Protein AF-A0A3D4URV9-F1 (afdb_monomer_lite)

pLDDT: mean 87.33, std 7.41, range [60.69, 95.12]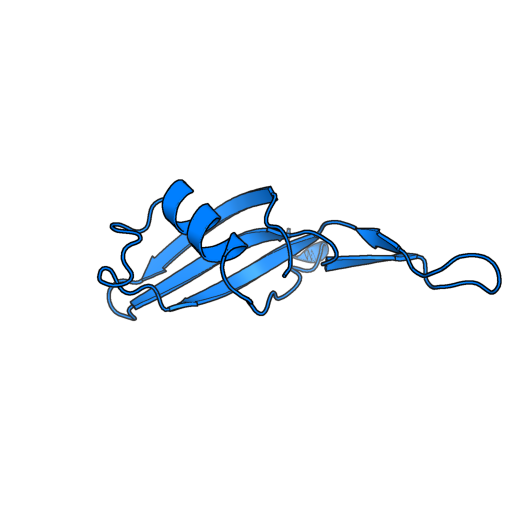

Structure (mmCIF, N/CA/C/O backbone):
data_AF-A0A3D4URV9-F1
#
_entry.id   AF-A0A3D4URV9-F1
#
loop_
_atom_site.group_PDB
_atom_site.id
_atom_site.type_symbol
_atom_site.label_atom_id
_atom_site.label_alt_id
_atom_site.label_comp_id
_atom_site.label_asym_id
_atom_site.label_entity_id
_atom_site.label_seq_id
_atom_site.pdbx_PDB_ins_code
_atom_site.Cartn_x
_atom_site.Cartn_y
_atom_site.Cartn_z
_atom_site.occupancy
_atom_site.B_iso_or_equiv
_atom_site.auth_seq_id
_atom_site.auth_comp_id
_atom_site.auth_asym_id
_atom_site.auth_atom_id
_atom_site.pdbx_PDB_model_num
ATOM 1 N N . MET A 1 1 ? 11.563 3.383 3.393 1.00 61.97 1 MET A N 1
ATOM 2 C CA . MET A 1 1 ? 10.148 3.667 3.690 1.00 61.97 1 MET A CA 1
ATOM 3 C C . MET A 1 1 ? 9.531 3.922 2.340 1.00 61.97 1 MET A C 1
ATOM 5 O O . MET A 1 1 ? 10.106 4.731 1.625 1.00 61.97 1 MET A O 1
ATOM 9 N N . SER A 1 2 ? 8.516 3.157 1.957 1.00 77.50 2 SER A N 1
ATOM 10 C CA . SER A 1 2 ? 7.852 3.343 0.667 1.00 77.50 2 SER A CA 1
ATOM 11 C C . SER A 1 2 ? 6.833 4.466 0.813 1.00 77.50 2 SER A C 1
ATOM 13 O O . SER A 1 2 ? 6.021 4.415 1.736 1.00 77.50 2 SER A O 1
ATOM 15 N N . GLU A 1 3 ? 6.918 5.490 -0.033 1.00 88.31 3 GLU A N 1
ATOM 16 C CA . GLU A 1 3 ? 5.969 6.604 -0.013 1.00 88.31 3 GLU A CA 1
ATOM 17 C C . GLU A 1 3 ? 4.630 6.156 -0.609 1.00 88.31 3 GLU A C 1
ATOM 19 O O . GLU A 1 3 ? 4.589 5.473 -1.634 1.00 88.31 3 GLU A O 1
ATOM 24 N N . VAL A 1 4 ? 3.532 6.519 0.053 1.00 91.00 4 VAL A N 1
ATOM 25 C CA . VAL A 1 4 ? 2.169 6.278 -0.430 1.00 91.00 4 VAL A CA 1
ATOM 26 C C . VAL A 1 4 ? 1.616 7.570 -1.014 1.00 91.00 4 VAL A C 1
ATOM 28 O O . VAL A 1 4 ? 1.463 8.553 -0.285 1.00 91.00 4 VAL A O 1
ATOM 31 N N . TYR A 1 5 ? 1.279 7.554 -2.305 1.00 89.12 5 TYR A N 1
ATOM 32 C CA . TYR A 1 5 ? 0.773 8.723 -3.027 1.00 89.12 5 TYR A CA 1
ATOM 33 C C . TYR A 1 5 ? -0.743 8.888 -2.911 1.00 89.12 5 TYR A C 1
ATOM 35 O O . TYR A 1 5 ? -1.229 9.992 -2.665 1.00 89.12 5 TYR A O 1
ATOM 43 N N . GLU A 1 6 ? -1.491 7.799 -3.085 1.00 90.81 6 GLU A N 1
ATOM 44 C CA . GLU A 1 6 ? -2.954 7.818 -3.136 1.00 90.81 6 GLU A CA 1
ATOM 45 C C . GLU A 1 6 ? -3.525 6.523 -2.555 1.00 90.81 6 GLU A C 1
ATOM 47 O O . GLU A 1 6 ? -3.001 5.444 -2.813 1.00 90.81 6 GLU A O 1
ATOM 52 N N . ILE A 1 7 ? -4.609 6.614 -1.780 1.00 92.75 7 ILE A N 1
ATOM 53 C CA . ILE A 1 7 ? -5.365 5.450 -1.303 1.00 92.75 7 ILE A CA 1
ATOM 54 C C . ILE A 1 7 ? -6.574 5.274 -2.224 1.00 92.75 7 ILE A C 1
ATOM 56 O O . ILE A 1 7 ? -7.431 6.149 -2.300 1.00 92.75 7 ILE A O 1
ATOM 60 N N . TYR A 1 8 ? -6.670 4.130 -2.897 1.00 91.56 8 TYR A N 1
ATOM 61 C CA . TYR A 1 8 ? -7.800 3.815 -3.774 1.00 91.56 8 TYR A CA 1
ATOM 62 C C . TYR A 1 8 ? -8.995 3.268 -3.004 1.00 91.56 8 TYR A C 1
ATOM 64 O O . TYR A 1 8 ? -10.145 3.592 -3.303 1.00 91.56 8 TYR A O 1
ATOM 72 N N . SER A 1 9 ? -8.733 2.391 -2.037 1.00 92.25 9 SER A N 1
ATOM 73 C CA . SER A 1 9 ? -9.767 1.799 -1.200 1.00 92.25 9 SER A CA 1
ATOM 74 C C . SER A 1 9 ? -9.195 1.368 0.143 1.00 92.25 9 SER A C 1
ATOM 76 O O . SER A 1 9 ? -8.005 1.077 0.269 1.00 92.25 9 SER A O 1
ATOM 78 N N . PHE A 1 10 ? -10.049 1.344 1.161 1.00 92.69 10 PHE A N 1
ATOM 79 C CA . PHE A 1 10 ? -9.722 0.745 2.444 1.00 92.69 10 PHE A CA 1
ATOM 80 C C . PHE A 1 10 ? -10.976 0.141 3.079 1.00 92.69 10 PHE A C 1
ATOM 82 O O . PHE A 1 10 ? -12.076 0.673 2.921 1.00 92.69 10 PHE A O 1
ATOM 89 N N . ASP A 1 11 ? -10.799 -0.965 3.797 1.00 92.50 11 ASP A N 1
ATOM 90 C CA . ASP A 1 11 ? -11.852 -1.646 4.550 1.00 92.50 11 ASP A CA 1
ATOM 91 C C . ASP A 1 11 ? -11.385 -1.850 5.990 1.00 92.50 11 ASP A C 1
ATOM 93 O O . ASP A 1 11 ? -10.427 -2.578 6.257 1.00 92.50 11 ASP A O 1
ATOM 97 N N . HIS A 1 12 ? -12.037 -1.158 6.923 1.00 90.19 12 HIS A N 1
ATOM 98 C CA . HIS A 1 12 ? -11.735 -1.268 8.344 1.00 90.19 12 HIS A CA 1
ATOM 99 C C . HIS A 1 12 ? -12.601 -2.360 8.973 1.00 90.19 12 HIS A C 1
ATOM 101 O O . HIS A 1 12 ? -13.829 -2.258 8.998 1.00 90.19 12 HIS A O 1
ATOM 107 N N . SER A 1 13 ? -11.949 -3.376 9.535 1.00 88.12 13 SER A N 1
ATOM 108 C CA . SER A 1 13 ? -12.578 -4.465 10.271 1.00 88.12 13 SER A CA 1
ATOM 109 C C . SER A 1 13 ? -12.404 -4.261 11.783 1.00 88.12 13 SER A C 1
ATOM 111 O O . SER A 1 13 ? -11.448 -4.777 12.370 1.00 88.12 13 SER A O 1
ATOM 113 N N . PRO A 1 14 ? -13.332 -3.558 12.463 1.00 83.38 14 PRO A N 1
ATOM 114 C CA . PRO A 1 14 ? -13.210 -3.280 13.896 1.00 83.38 14 PRO A CA 1
ATOM 115 C C . PRO A 1 14 ? -13.264 -4.549 14.759 1.00 83.38 14 PRO A C 1
ATOM 117 O O . PRO A 1 14 ? -12.728 -4.568 15.860 1.00 83.38 14 PRO A O 1
ATOM 120 N N . GLU A 1 15 ? -13.874 -5.633 14.267 1.00 84.69 15 GLU A N 1
ATOM 121 C CA . GLU A 1 15 ? -13.891 -6.926 14.969 1.00 84.69 15 GLU A CA 1
ATOM 122 C C . GLU A 1 15 ? -12.507 -7.584 15.025 1.00 84.69 15 GLU A C 1
ATOM 124 O O . GLU A 1 15 ? -12.209 -8.322 15.964 1.00 84.69 15 GLU A O 1
ATOM 129 N N . LYS A 1 16 ? -11.674 -7.330 14.011 1.00 84.25 16 LYS A N 1
ATOM 130 C CA . LYS A 1 16 ? -10.309 -7.853 13.909 1.00 84.25 16 LYS A CA 1
ATOM 131 C C . LYS A 1 16 ? -9.254 -6.842 14.352 1.00 84.25 16 LYS A C 1
ATOM 133 O O . LYS A 1 16 ? -8.119 -7.243 14.583 1.00 84.25 16 LYS A O 1
ATOM 138 N N . GLY A 1 17 ? -9.623 -5.564 14.455 1.00 86.75 17 GLY A N 1
ATOM 139 C CA . GLY A 1 17 ? -8.683 -4.466 14.667 1.00 86.75 17 GLY A CA 1
ATOM 140 C C . GLY A 1 17 ? -7.717 -4.307 13.494 1.00 86.75 17 GLY A C 1
ATOM 141 O O . GLY A 1 17 ? -6.563 -3.954 13.707 1.00 86.75 17 GLY A O 1
ATOM 142 N N . THR A 1 18 ? -8.150 -4.634 12.272 1.00 90.62 18 THR A N 1
ATOM 143 C CA . THR A 1 18 ? -7.320 -4.529 11.064 1.00 90.62 18 THR A CA 1
ATOM 144 C C . THR A 1 18 ? -7.961 -3.636 10.018 1.00 90.62 18 THR A C 1
ATOM 146 O O . THR A 1 18 ? -9.185 -3.506 9.950 1.00 90.62 18 THR A O 1
ATOM 149 N N . VAL A 1 19 ? -7.127 -3.018 9.189 1.00 92.56 19 VAL A N 1
ATOM 150 C CA . VAL A 1 19 ? -7.542 -2.258 8.015 1.00 92.56 19 VAL A CA 1
ATOM 151 C C . VAL A 1 19 ? -6.840 -2.842 6.803 1.00 92.56 19 VAL A C 1
ATOM 153 O O . VAL A 1 19 ? -5.611 -2.878 6.742 1.00 92.56 19 VAL A O 1
ATOM 156 N N . TYR A 1 20 ? -7.632 -3.284 5.835 1.00 93.94 20 TYR A N 1
ATOM 157 C CA . TYR A 1 20 ? -7.144 -3.572 4.497 1.00 93.94 20 TYR A CA 1
ATOM 158 C C . TYR A 1 20 ? -7.040 -2.263 3.718 1.00 93.94 20 TYR A C 1
ATOM 160 O O . TYR A 1 20 ? -7.965 -1.452 3.767 1.00 93.94 20 TYR A O 1
ATOM 168 N N . VAL A 1 21 ? -5.935 -2.051 3.008 1.00 94.44 21 VAL A N 1
ATOM 169 C CA . VAL A 1 21 ? -5.688 -0.835 2.225 1.00 94.44 21 VAL A CA 1
ATOM 170 C C . VAL A 1 21 ? -5.167 -1.204 0.848 1.00 94.44 21 VAL A C 1
ATOM 172 O O . VAL A 1 21 ? -4.238 -2.000 0.731 1.00 94.44 21 VAL A O 1
ATOM 175 N N . GLU A 1 22 ? -5.710 -0.555 -0.177 1.00 95.12 22 GLU A N 1
ATOM 176 C CA . GLU A 1 22 ? -5.144 -0.510 -1.520 1.00 95.12 22 GLU A CA 1
ATOM 177 C C . GLU A 1 22 ? -4.686 0.903 -1.834 1.00 95.12 22 GLU A C 1
ATOM 179 O O . GLU A 1 22 ? -5.473 1.850 -1.768 1.00 95.12 22 GLU A O 1
ATOM 184 N N . ALA A 1 23 ? -3.422 1.044 -2.206 1.00 93.94 23 ALA A N 1
ATOM 185 C CA . ALA A 1 23 ? -2.814 2.340 -2.425 1.00 93.94 23 ALA A CA 1
ATOM 186 C C . ALA A 1 23 ? -1.798 2.311 -3.568 1.00 93.94 23 ALA A C 1
ATOM 188 O O . ALA A 1 23 ? -1.291 1.257 -3.951 1.00 93.94 23 ALA A O 1
ATOM 189 N N . GLU A 1 24 ? -1.509 3.482 -4.117 1.00 94.12 24 GLU A N 1
ATOM 190 C CA . GLU A 1 24 ? -0.394 3.704 -5.022 1.00 94.12 24 GLU A CA 1
ATOM 191 C C . GLU A 1 24 ? 0.873 3.976 -4.214 1.00 94.12 24 GLU A C 1
ATOM 193 O O . GLU A 1 24 ? 0.932 4.922 -3.425 1.00 94.12 24 GLU A O 1
ATOM 198 N N . VAL A 1 25 ? 1.875 3.121 -4.399 1.00 93.31 25 VAL A N 1
ATOM 199 C CA . VAL A 1 25 ? 3.089 3.091 -3.585 1.00 93.31 25 VAL A CA 1
ATOM 200 C C . VAL A 1 25 ? 4.309 3.257 -4.481 1.00 93.31 25 VAL A C 1
ATOM 202 O O . VAL A 1 25 ? 4.412 2.609 -5.526 1.00 93.31 25 VAL A O 1
ATOM 205 N N . GLU A 1 26 ? 5.233 4.127 -4.079 1.00 91.44 26 GLU A N 1
ATOM 206 C CA . GLU A 1 26 ? 6.504 4.357 -4.769 1.00 91.44 26 GLU A CA 1
ATOM 207 C C . GLU A 1 26 ? 7.364 3.081 -4.810 1.00 91.44 26 GLU A C 1
ATOM 209 O O . GLU A 1 26 ? 7.221 2.178 -3.980 1.00 91.44 26 GLU A O 1
ATOM 214 N N . ASP A 1 27 ? 8.249 2.997 -5.807 1.00 87.50 27 ASP A N 1
ATOM 215 C CA . ASP A 1 27 ? 9.270 1.954 -5.948 1.00 87.50 27 ASP A CA 1
ATOM 216 C C . ASP A 1 27 ? 8.745 0.506 -5.850 1.00 87.50 27 ASP A C 1
ATOM 218 O O . ASP A 1 27 ? 9.432 -0.403 -5.384 1.00 87.50 27 ASP A O 1
ATOM 222 N N . SER A 1 28 ? 7.514 0.272 -6.310 1.00 88.31 28 SER A N 1
ATOM 223 C CA . SER A 1 28 ? 6.823 -1.017 -6.161 1.00 88.31 28 SER A CA 1
ATOM 224 C C . SER A 1 28 ? 6.894 -1.906 -7.406 1.00 88.31 28 SER A C 1
ATOM 226 O O . SER A 1 28 ? 6.744 -3.124 -7.309 1.00 88.31 28 SER A O 1
ATOM 228 N N . VAL A 1 29 ? 7.140 -1.326 -8.584 1.00 87.12 29 VAL A N 1
ATOM 229 C CA . VAL A 1 29 ? 7.216 -2.056 -9.859 1.00 87.12 29 VAL A CA 1
ATOM 230 C C . VAL A 1 29 ? 8.555 -1.794 -10.528 1.00 87.12 29 VAL A C 1
ATOM 232 O O . VAL A 1 29 ? 8.934 -0.645 -10.730 1.00 87.12 29 VAL A O 1
ATOM 235 N N . LEU A 1 30 ? 9.258 -2.850 -10.940 1.00 87.75 30 LEU A N 1
ATOM 236 C CA . LEU A 1 30 ? 10.480 -2.703 -11.724 1.00 87.75 30 LEU A CA 1
ATOM 237 C C . LEU A 1 30 ? 10.133 -2.243 -13.150 1.00 87.75 30 LEU A C 1
ATOM 239 O O . LEU A 1 30 ? 9.588 -3.013 -13.940 1.00 87.75 30 LEU A O 1
ATOM 243 N N . ALA A 1 31 ? 10.477 -1.002 -13.489 1.00 86.81 31 ALA A N 1
ATOM 244 C CA . ALA A 1 31 ? 10.254 -0.436 -14.816 1.00 86.81 31 ALA A CA 1
ATOM 245 C C . ALA A 1 31 ? 11.270 -0.970 -15.836 1.00 86.81 31 ALA A C 1
ATOM 247 O O . ALA A 1 31 ? 10.910 -1.322 -16.961 1.00 86.81 31 ALA A O 1
ATOM 248 N N . TYR A 1 32 ? 12.545 -1.054 -15.449 1.00 85.88 32 TYR A N 1
ATOM 249 C CA . TYR A 1 32 ? 13.581 -1.697 -16.252 1.00 85.88 32 TYR A CA 1
ATOM 250 C C . TYR A 1 32 ? 14.717 -2.244 -15.388 1.00 85.88 32 TYR A C 1
ATOM 252 O O . TYR A 1 32 ? 15.097 -1.665 -14.370 1.00 85.88 32 TYR A O 1
ATOM 260 N N . HIS A 1 33 ? 15.279 -3.371 -15.830 1.00 90.00 33 HIS A N 1
ATOM 261 C CA . HIS A 1 33 ? 16.440 -3.987 -15.197 1.00 90.00 33 HIS A CA 1
ATOM 262 C C . HIS A 1 33 ? 17.689 -3.119 -15.345 1.00 90.00 33 HIS A C 1
ATOM 264 O O . HIS A 1 33 ? 17.877 -2.440 -16.356 1.00 90.00 33 HIS A O 1
ATOM 270 N N . ALA A 1 34 ? 18.585 -3.236 -14.366 1.00 90.75 34 ALA A N 1
ATOM 271 C CA . ALA A 1 34 ? 19.905 -2.637 -14.439 1.00 90.75 34 ALA A CA 1
ATOM 272 C C . ALA A 1 34 ? 20.651 -3.094 -15.703 1.00 90.75 34 ALA A C 1
ATOM 274 O O . ALA A 1 34 ? 20.682 -4.280 -16.049 1.00 90.75 34 ALA A O 1
ATOM 275 N N . THR A 1 35 ? 21.295 -2.144 -16.371 1.00 89.12 35 THR A N 1
ATOM 276 C CA . THR A 1 35 ? 22.232 -2.387 -17.466 1.00 89.12 35 THR A CA 1
ATOM 277 C C . THR A 1 35 ? 23.662 -2.109 -16.993 1.00 89.12 35 THR A C 1
ATOM 279 O O . THR A 1 35 ? 23.903 -1.696 -15.862 1.00 89.12 35 THR A O 1
ATOM 282 N N . GLN A 1 36 ? 24.656 -2.318 -17.860 1.00 92.00 36 GLN A N 1
ATOM 283 C CA . GLN A 1 36 ? 26.044 -1.950 -17.547 1.00 92.00 36 GLN A CA 1
ATOM 284 C C . GLN A 1 36 ? 26.224 -0.435 -17.313 1.00 92.00 36 GLN A C 1
ATOM 286 O O . GLN A 1 36 ? 27.183 -0.028 -16.657 1.00 92.00 36 GLN A O 1
ATOM 291 N N . TYR A 1 37 ? 25.340 0.392 -17.877 1.00 92.56 37 TYR A N 1
ATOM 292 C CA . TYR A 1 37 ? 25.463 1.851 -17.872 1.00 92.56 37 TYR A CA 1
ATOM 293 C C . TYR A 1 37 ? 24.423 2.543 -16.992 1.00 92.56 37 TYR A C 1
ATOM 295 O O . TYR A 1 37 ? 24.640 3.686 -16.596 1.00 92.56 37 TYR A O 1
ATOM 303 N N . GLU A 1 38 ? 23.318 1.867 -16.684 1.00 89.25 38 GLU A N 1
ATOM 304 C CA . GLU A 1 38 ? 22.170 2.443 -15.989 1.00 89.25 38 GLU A CA 1
ATOM 305 C C . GLU A 1 38 ? 21.730 1.517 -14.850 1.00 89.25 38 GLU A C 1
ATOM 307 O O . GLU A 1 38 ? 21.635 0.305 -15.061 1.00 89.25 38 GLU A O 1
ATOM 312 N N . PRO A 1 39 ? 21.464 2.050 -13.644 1.00 89.94 39 PRO A N 1
ATOM 313 C CA . PRO A 1 39 ? 20.885 1.258 -12.568 1.00 89.94 39 PRO A CA 1
ATOM 314 C C . PRO A 1 39 ? 19.469 0.811 -12.938 1.00 89.94 39 PRO A C 1
ATOM 316 O O . PRO A 1 39 ? 18.857 1.342 -13.862 1.00 89.94 39 PRO A O 1
ATOM 319 N N . GLU A 1 40 ? 18.944 -0.161 -12.202 1.00 91.44 40 GLU A N 1
ATOM 320 C CA . GLU A 1 40 ? 17.524 -0.484 -12.282 1.00 91.44 40 GLU A CA 1
ATOM 321 C C . GLU A 1 40 ? 16.666 0.713 -11.872 1.00 91.44 40 GLU A C 1
ATOM 323 O O . GLU A 1 40 ? 17.071 1.536 -11.047 1.00 91.44 40 GLU A O 1
ATOM 328 N N . CYS A 1 41 ? 15.482 0.804 -12.462 1.00 89.75 41 CYS A N 1
ATOM 329 C CA . CYS A 1 41 ? 14.5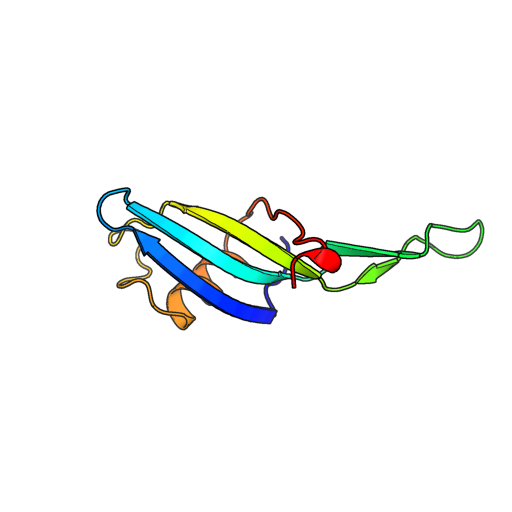16 1.838 -12.137 1.00 89.75 41 CYS A CA 1
ATOM 330 C C . CYS A 1 41 ? 13.218 1.193 -11.710 1.00 89.75 41 CYS A C 1
ATOM 332 O O . CYS A 1 41 ? 12.696 0.298 -12.382 1.00 89.75 41 CYS A O 1
ATOM 334 N N . TRP A 1 42 ? 12.715 1.696 -10.597 1.00 91.25 42 TRP A N 1
ATOM 335 C CA . TRP A 1 42 ? 11.452 1.315 -10.018 1.00 91.25 42 TRP A CA 1
ATOM 336 C C . TRP A 1 42 ? 10.460 2.456 -10.225 1.00 91.25 42 TRP A C 1
ATOM 338 O O . TRP A 1 42 ? 10.832 3.622 -10.359 1.00 91.25 42 TRP A O 1
ATOM 348 N N . THR A 1 43 ? 9.196 2.097 -10.363 1.00 90.00 43 THR A N 1
ATOM 349 C CA . THR A 1 43 ? 8.093 3.027 -10.548 1.00 90.00 43 THR A CA 1
ATOM 350 C C . THR A 1 43 ? 6.981 2.695 -9.570 1.00 90.00 43 THR A C 1
ATOM 352 O O . THR A 1 43 ? 7.003 1.657 -8.897 1.00 90.00 43 THR A O 1
ATOM 355 N N . HIS A 1 44 ? 6.023 3.605 -9.472 1.00 91.12 44 HIS A N 1
ATOM 356 C CA . HIS A 1 44 ? 4.875 3.435 -8.608 1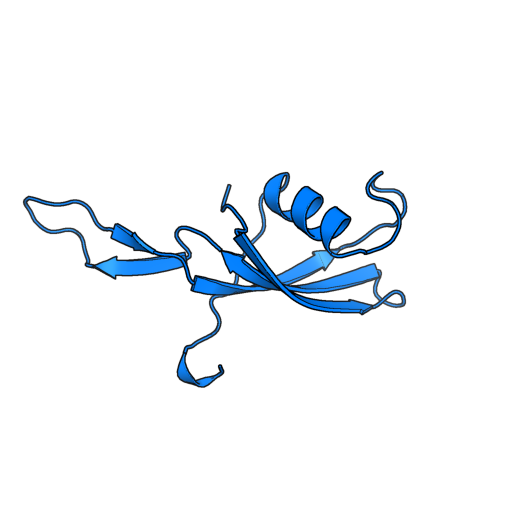.00 91.12 44 HIS A CA 1
ATOM 357 C C . HIS A 1 44 ? 4.009 2.262 -9.081 1.00 91.12 44 HIS A C 1
ATOM 359 O O . HIS A 1 44 ? 3.916 1.953 -10.271 1.00 91.12 44 HIS A O 1
ATOM 365 N N . GLY A 1 45 ? 3.401 1.578 -8.122 1.00 90.56 45 GLY A N 1
ATOM 366 C CA . GLY A 1 45 ? 2.515 0.451 -8.368 1.00 90.56 45 GLY A CA 1
ATOM 367 C C . GLY A 1 45 ? 1.327 0.488 -7.433 1.00 90.56 45 GLY A C 1
ATOM 368 O O . GLY A 1 45 ? 1.414 1.009 -6.322 1.00 90.56 45 GLY A O 1
ATOM 369 N N . ARG A 1 46 ? 0.212 -0.091 -7.877 1.00 92.94 46 ARG A N 1
ATOM 370 C CA . ARG A 1 46 ? -0.928 -0.317 -6.997 1.00 92.94 46 ARG A CA 1
ATOM 371 C C . ARG A 1 46 ? -0.651 -1.542 -6.134 1.00 92.94 46 ARG A C 1
ATOM 373 O O . ARG A 1 46 ? -0.472 -2.644 -6.646 1.00 92.94 46 ARG A O 1
ATOM 380 N N . CYS A 1 47 ? -0.616 -1.333 -4.830 1.00 93.88 47 CYS A N 1
ATOM 381 C CA . CYS A 1 47 ? -0.289 -2.339 -3.837 1.00 93.88 47 CYS A CA 1
ATOM 382 C C . CYS A 1 47 ? -1.420 -2.470 -2.820 1.00 93.88 47 CYS A C 1
ATOM 384 O O . CYS A 1 47 ? -2.142 -1.514 -2.543 1.00 93.88 47 CYS A O 1
ATOM 386 N N . SER A 1 48 ? -1.546 -3.657 -2.242 1.00 94.56 48 SER A N 1
ATOM 387 C CA . SER A 1 48 ? -2.442 -3.956 -1.131 1.00 94.56 48 SER A CA 1
ATOM 388 C C . SER A 1 48 ? -1.655 -4.336 0.114 1.00 94.56 48 SER A C 1
ATOM 390 O O . SER A 1 48 ? -0.589 -4.951 0.017 1.00 94.56 48 SER A O 1
ATOM 392 N N . THR A 1 49 ? -2.199 -4.037 1.284 1.00 94.62 49 THR A N 1
ATOM 393 C CA . THR A 1 49 ? -1.684 -4.529 2.563 1.00 94.62 49 THR A CA 1
ATOM 394 C C . THR A 1 49 ? -2.817 -4.662 3.581 1.00 94.62 49 THR A C 1
ATOM 396 O O . THR A 1 49 ? -3.899 -4.103 3.398 1.00 94.62 49 THR A O 1
ATOM 399 N N . GLU A 1 50 ? -2.569 -5.399 4.660 1.00 93.75 50 GLU A N 1
ATOM 400 C CA . GLU A 1 50 ? -3.422 -5.421 5.848 1.00 93.75 50 GLU A CA 1
ATOM 401 C C . GLU A 1 50 ? -2.579 -4.978 7.044 1.00 93.75 50 GLU A C 1
ATOM 403 O O . GLU A 1 50 ? -1.549 -5.583 7.348 1.00 93.75 50 GLU A O 1
ATOM 408 N N . ILE A 1 51 ? -3.017 -3.918 7.719 1.00 91.56 51 ILE A N 1
ATOM 409 C CA . ILE A 1 51 ? -2.360 -3.386 8.915 1.00 91.56 51 ILE A CA 1
ATOM 410 C C . ILE A 1 51 ? -3.260 -3.537 10.133 1.00 91.56 51 ILE A C 1
ATOM 412 O O . ILE A 1 51 ? -4.485 -3.542 10.022 1.00 91.56 51 ILE A O 1
ATOM 416 N N . ILE A 1 52 ? -2.648 -3.637 11.310 1.00 89.62 52 ILE A N 1
ATOM 417 C CA . ILE A 1 52 ? -3.364 -3.516 12.580 1.00 89.62 52 ILE A CA 1
ATOM 418 C C . ILE A 1 52 ? -3.671 -2.031 12.794 1.00 89.62 52 ILE A C 1
ATOM 420 O O . ILE A 1 52 ? -2.802 -1.188 12.585 1.00 89.62 52 ILE A O 1
ATOM 424 N N . TRP A 1 53 ? -4.906 -1.719 13.178 1.00 89.06 53 TRP A N 1
ATOM 425 C CA . TRP A 1 53 ? -5.358 -0.361 13.459 1.00 89.06 53 TRP A CA 1
ATOM 426 C C . TRP A 1 53 ? -5.940 -0.299 14.864 1.00 89.06 53 TRP A C 1
ATOM 428 O O . TRP A 1 53 ? -7.089 -0.688 15.091 1.00 89.06 53 TRP A O 1
ATOM 438 N N . GLU A 1 54 ? -5.148 0.188 15.816 1.00 81.50 54 GLU A N 1
ATOM 439 C CA . GLU A 1 54 ? -5.617 0.421 17.176 1.00 81.50 54 GLU A CA 1
ATOM 440 C C . GLU A 1 54 ? -6.059 1.887 17.304 1.00 81.50 54 GLU A C 1
ATOM 442 O O . GLU A 1 54 ? -5.309 2.812 16.996 1.00 81.50 54 GLU A O 1
ATOM 447 N N . GLU A 1 55 ? -7.291 2.139 17.764 1.00 71.00 55 GLU A N 1
ATOM 448 C CA . GLU A 1 55 ? -7.792 3.519 17.937 1.00 71.00 55 GLU A CA 1
ATOM 449 C C . GLU A 1 55 ? -6.954 4.335 18.947 1.00 71.00 55 GLU A C 1
ATOM 451 O O . GLU A 1 55 ? -6.964 5.569 18.915 1.00 71.00 55 GLU A O 1
ATOM 456 N N . ASP A 1 56 ? -6.184 3.647 19.796 1.00 67.50 56 ASP A N 1
ATOM 457 C CA . ASP A 1 56 ? -5.289 4.224 20.800 1.00 67.50 56 ASP A CA 1
ATOM 458 C C . ASP A 1 56 ? -3.888 4.585 20.258 1.00 67.50 56 ASP A C 1
ATOM 460 O O . ASP A 1 56 ? -3.113 5.223 20.975 1.00 67.50 56 ASP A O 1
ATOM 464 N N . ASP A 1 57 ? -3.570 4.295 18.987 1.00 69.75 57 ASP A N 1
ATOM 465 C CA . ASP A 1 57 ? -2.263 4.600 18.365 1.00 69.75 57 ASP A CA 1
ATOM 466 C C . ASP A 1 57 ? -2.026 6.104 18.110 1.00 69.75 57 ASP A C 1
ATOM 468 O O . ASP A 1 57 ? -1.040 6.514 17.497 1.00 69.75 57 ASP A O 1
ATOM 472 N N . GLY A 1 58 ? -2.932 6.969 18.573 1.00 74.00 58 GLY A N 1
ATOM 473 C CA . GLY A 1 58 ? -2.817 8.426 18.460 1.00 74.00 58 GLY A CA 1
ATOM 474 C C . GLY A 1 58 ? -3.242 9.002 17.105 1.00 74.00 58 GLY A C 1
ATOM 475 O O . GLY A 1 58 ? -3.307 10.223 16.971 1.00 74.00 58 GLY A O 1
ATOM 476 N N . TYR A 1 59 ? -3.597 8.154 16.134 1.00 77.12 59 TYR A N 1
ATOM 477 C CA . TYR A 1 59 ? -4.126 8.554 14.821 1.00 77.12 59 TYR A CA 1
ATOM 478 C C . TYR A 1 59 ? -5.639 8.834 14.833 1.00 77.12 59 TYR A C 1
ATOM 480 O O . TYR A 1 59 ? -6.158 9.511 13.942 1.00 77.12 59 TYR A O 1
ATOM 488 N N . GLY A 1 60 ? -6.351 8.372 15.868 1.00 79.56 60 GLY A N 1
ATOM 489 C CA . GLY A 1 60 ? -7.795 8.543 16.007 1.00 79.56 60 GLY A CA 1
ATOM 490 C C . GLY A 1 60 ? -8.597 7.600 15.095 1.00 79.56 60 GLY A C 1
ATOM 491 O O . GLY A 1 60 ? -8.145 6.488 14.812 1.00 79.56 60 GLY A O 1
ATOM 492 N N . PRO A 1 61 ? -9.807 7.993 14.648 1.00 83.00 61 PRO A N 1
ATOM 493 C CA . PRO A 1 61 ? -10.642 7.116 13.832 1.00 83.00 61 PRO A CA 1
ATOM 494 C C . PRO A 1 61 ? -9.968 6.802 12.492 1.00 83.00 61 PRO A C 1
ATOM 496 O O . PRO A 1 61 ? -9.315 7.667 11.900 1.00 83.00 61 PRO A O 1
ATOM 499 N N . CYS A 1 62 ? -10.192 5.583 11.993 1.00 85.19 62 CYS A N 1
ATOM 500 C CA . CYS A 1 62 ? -9.711 5.128 10.690 1.00 85.19 62 CYS A CA 1
ATOM 501 C C . CYS A 1 62 ? -10.331 5.973 9.562 1.00 85.19 62 CYS A C 1
ATOM 503 O O . CYS A 1 62 ? -11.430 5.713 9.072 1.00 85.19 62 CYS A O 1
ATOM 505 N N . THR A 1 63 ? -9.638 7.049 9.204 1.00 88.75 63 THR A N 1
ATOM 506 C CA . THR A 1 63 ? -9.977 7.960 8.110 1.00 88.75 63 THR A CA 1
ATOM 507 C C . THR A 1 63 ? -8.855 7.919 7.091 1.00 88.75 63 THR A C 1
ATOM 509 O O . THR A 1 63 ? -7.710 7.666 7.452 1.00 88.75 63 THR A O 1
ATOM 512 N N . GLU A 1 64 ? -9.152 8.231 5.833 1.00 89.06 64 GLU A N 1
ATOM 513 C CA . GLU A 1 64 ? -8.156 8.247 4.753 1.00 89.06 64 GLU A CA 1
ATOM 514 C C . GLU A 1 64 ? -6.918 9.087 5.104 1.00 89.06 64 GLU A C 1
ATOM 516 O O . GLU A 1 64 ? -5.790 8.645 4.923 1.00 89.06 64 GLU A O 1
ATOM 521 N N . LYS A 1 65 ? -7.115 10.270 5.702 1.00 89.38 65 LYS A N 1
ATOM 522 C CA . LYS A 1 65 ? -6.010 11.133 6.138 1.00 89.38 65 LYS A CA 1
ATOM 523 C C . LYS A 1 65 ? -5.156 10.478 7.230 1.00 89.38 65 LYS A C 1
ATOM 525 O O . LYS A 1 65 ? -3.934 10.551 7.162 1.00 89.38 65 LYS A O 1
ATOM 530 N N . ALA A 1 66 ? -5.798 9.879 8.234 1.00 90.00 66 ALA A N 1
ATOM 531 C CA . ALA A 1 66 ? -5.101 9.202 9.323 1.00 90.00 66 ALA A CA 1
ATOM 532 C C . ALA A 1 66 ? -4.336 7.977 8.805 1.00 90.00 66 ALA A C 1
ATOM 534 O O . ALA A 1 66 ? -3.189 7.769 9.189 1.00 90.00 66 ALA A O 1
ATOM 535 N N . LEU A 1 67 ? -4.945 7.214 7.891 1.00 90.00 67 LEU A N 1
ATOM 536 C CA . LEU A 1 67 ? -4.303 6.100 7.203 1.00 90.00 67 LEU A CA 1
ATOM 537 C C . LEU A 1 67 ? -3.085 6.582 6.424 1.00 90.00 67 LEU A C 1
ATOM 539 O O . LEU A 1 67 ? -2.001 6.072 6.650 1.00 90.00 67 LEU A O 1
ATOM 543 N N . LEU A 1 68 ? -3.215 7.604 5.578 1.00 90.94 68 LEU A N 1
ATOM 5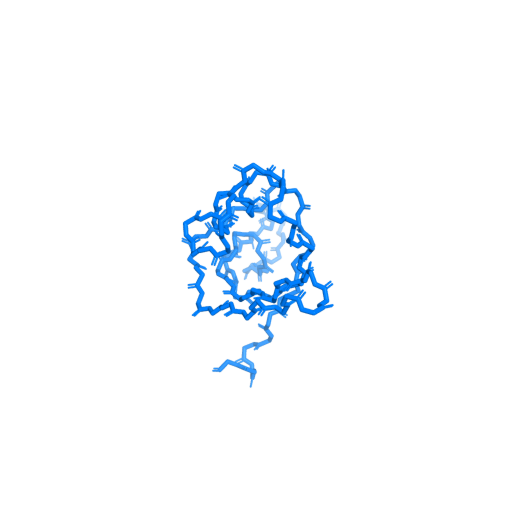44 C CA . LEU A 1 68 ? -2.096 8.113 4.784 1.00 90.94 68 LEU A CA 1
ATOM 545 C C . LEU A 1 68 ? -0.914 8.560 5.660 1.00 90.94 68 LEU A C 1
ATOM 547 O O . LEU A 1 68 ? 0.242 8.294 5.331 1.00 90.94 68 LEU A O 1
ATOM 551 N N . GLU A 1 69 ? -1.198 9.214 6.789 1.00 89.69 69 GLU A N 1
ATOM 552 C CA . GLU A 1 69 ? -0.180 9.610 7.764 1.00 89.69 69 GLU A CA 1
ATOM 553 C C . GLU A 1 69 ? 0.460 8.393 8.445 1.00 89.69 69 GLU A C 1
ATOM 555 O O . GLU A 1 69 ? 1.682 8.323 8.559 1.00 89.69 69 GLU A O 1
ATOM 560 N N . HIS A 1 70 ? -0.337 7.406 8.853 1.00 89.69 70 HIS A N 1
ATOM 561 C CA . HIS A 1 70 ? 0.168 6.169 9.440 1.00 89.69 70 HIS A CA 1
ATOM 562 C C . HIS A 1 70 ? 1.048 5.390 8.453 1.00 89.69 70 HIS A C 1
ATOM 564 O O . HIS A 1 70 ? 2.148 4.975 8.816 1.00 89.69 70 HIS A O 1
ATOM 570 N N . LEU A 1 71 ? 0.596 5.237 7.205 1.00 90.25 71 LEU A N 1
ATOM 571 C CA . LEU A 1 71 ? 1.275 4.465 6.169 1.00 90.25 71 LEU A CA 1
ATOM 572 C C . LEU A 1 71 ? 2.635 5.067 5.798 1.00 90.25 71 LEU A C 1
ATOM 574 O O . LEU A 1 71 ? 3.601 4.331 5.631 1.00 90.25 71 LEU A O 1
ATOM 578 N N . ASN A 1 72 ? 2.732 6.397 5.723 1.00 90.19 72 ASN A N 1
ATOM 579 C CA . ASN A 1 72 ? 3.985 7.084 5.398 1.00 90.19 72 ASN A CA 1
ATOM 580 C C . ASN A 1 72 ? 4.966 7.173 6.581 1.00 90.19 72 ASN A C 1
ATOM 582 O O . ASN A 1 72 ? 6.163 7.378 6.376 1.00 90.19 72 ASN A O 1
ATOM 586 N N . ASN A 1 73 ? 4.484 7.017 7.818 1.00 88.94 73 ASN A N 1
ATOM 587 C CA . ASN A 1 73 ? 5.321 7.050 9.022 1.00 88.94 73 ASN A CA 1
ATOM 588 C C . ASN A 1 73 ? 5.799 5.664 9.482 1.00 88.94 73 ASN A C 1
ATOM 590 O O . ASN A 1 73 ? 6.661 5.582 10.361 1.00 88.94 73 ASN A O 1
ATOM 594 N N . HIS A 1 74 ? 5.278 4.582 8.897 1.00 85.88 74 HIS A N 1
ATOM 595 C CA . HIS A 1 74 ? 5.632 3.212 9.258 1.00 85.88 74 HIS A CA 1
ATOM 596 C C . HIS A 1 74 ? 6.261 2.447 8.094 1.00 85.88 74 HIS A C 1
ATOM 598 O O . HIS A 1 74 ? 6.046 2.731 6.919 1.00 85.88 74 HIS A O 1
ATOM 604 N N . VAL A 1 75 ? 7.075 1.447 8.434 1.00 86.50 75 VAL A N 1
ATOM 605 C CA . VAL A 1 75 ? 7.564 0.477 7.451 1.00 86.50 75 VAL A CA 1
ATOM 606 C C . VAL A 1 75 ? 6.489 -0.586 7.292 1.00 86.50 75 VAL A C 1
ATOM 608 O O . VAL A 1 75 ? 6.186 -1.296 8.247 1.00 86.50 75 VAL A O 1
ATOM 611 N N . ILE A 1 76 ? 5.918 -0.660 6.094 1.00 88.94 76 ILE A N 1
ATOM 612 C CA . ILE A 1 76 ? 4.797 -1.535 5.767 1.00 88.94 76 ILE A CA 1
ATOM 613 C C . ILE A 1 76 ? 5.210 -2.469 4.643 1.00 88.94 76 ILE A C 1
ATOM 615 O O . ILE A 1 76 ? 5.815 -2.041 3.658 1.00 88.94 76 ILE A O 1
ATOM 619 N N . ASP A 1 77 ? 4.855 -3.739 4.803 1.00 90.12 77 ASP A N 1
ATOM 620 C CA . ASP A 1 77 ? 5.006 -4.735 3.758 1.00 90.12 77 ASP A CA 1
ATOM 621 C C . ASP A 1 77 ? 3.832 -4.619 2.781 1.00 90.12 77 ASP A C 1
ATOM 623 O O . ASP A 1 77 ? 2.666 -4.839 3.126 1.00 90.12 77 ASP A O 1
ATOM 627 N N . TRP A 1 78 ? 4.159 -4.238 1.551 1.00 91.69 78 TRP A N 1
ATOM 628 C CA . TRP A 1 78 ? 3.209 -4.046 0.466 1.00 91.69 78 TRP A CA 1
ATOM 629 C C . TRP A 1 78 ? 3.224 -5.243 -0.478 1.00 91.69 78 TRP A C 1
ATOM 631 O O . TRP A 1 78 ? 4.284 -5.736 -0.867 1.00 91.69 78 TRP A O 1
ATOM 641 N N . PHE A 1 79 ? 2.040 -5.681 -0.893 1.00 92.25 79 PHE A N 1
ATOM 642 C CA . PHE A 1 79 ? 1.874 -6.705 -1.915 1.00 92.25 79 PHE A CA 1
ATOM 643 C C . PHE A 1 79 ? 1.401 -6.047 -3.204 1.00 92.25 79 PHE A C 1
ATOM 645 O O . PHE A 1 79 ? 0.321 -5.463 -3.236 1.00 92.25 79 PHE A O 1
ATOM 652 N N . LEU A 1 80 ? 2.207 -6.132 -4.263 1.00 92.00 80 LEU A N 1
ATOM 653 C CA . LEU A 1 80 ? 1.842 -5.596 -5.572 1.00 92.00 80 LEU A CA 1
ATOM 654 C C . LEU A 1 80 ? 0.584 -6.301 -6.095 1.00 92.00 80 LEU A C 1
ATOM 656 O O . LEU A 1 80 ? 0.564 -7.529 -6.193 1.00 92.00 80 LEU A O 1
ATOM 660 N N . ILE A 1 81 ? -0.434 -5.522 -6.461 1.00 90.44 81 ILE A N 1
ATOM 661 C CA . ILE A 1 81 ? -1.633 -6.037 -7.119 1.00 90.44 81 ILE A CA 1
ATOM 662 C C . ILE A 1 81 ? -1.288 -6.244 -8.601 1.00 90.44 81 ILE A C 1
ATOM 664 O O . ILE A 1 81 ? -0.891 -5.282 -9.269 1.00 90.44 81 ILE A O 1
ATOM 668 N N . PRO A 1 82 ? -1.380 -7.476 -9.135 1.00 82.81 82 PRO A N 1
ATOM 669 C CA . PRO A 1 82 ? -1.116 -7.735 -10.544 1.00 82.81 82 PRO A CA 1
ATOM 670 C C . PRO A 1 82 ? -2.039 -6.902 -11.433 1.00 82.81 82 PRO A C 1
ATOM 672 O O . PRO A 1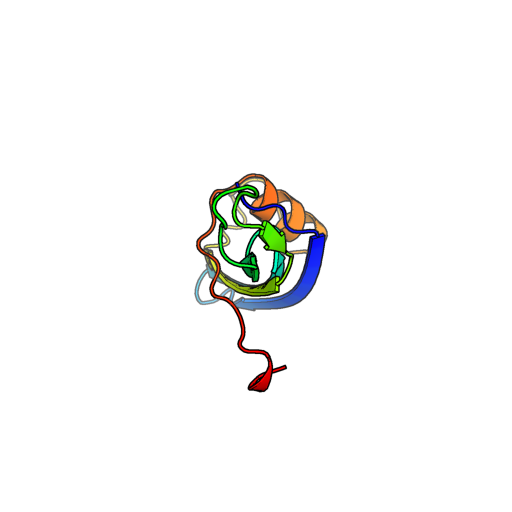 82 ? -3.215 -6.734 -11.133 1.00 82.81 82 PRO A O 1
ATOM 675 N N . PHE A 1 83 ? -1.526 -6.426 -12.568 1.00 74.12 83 PHE A N 1
ATOM 676 C CA . PHE A 1 83 ? -2.316 -5.615 -13.503 1.00 74.12 83 PHE A CA 1
ATOM 677 C C . PHE A 1 83 ? -3.565 -6.344 -14.031 1.00 74.12 83 PHE A C 1
ATOM 679 O O 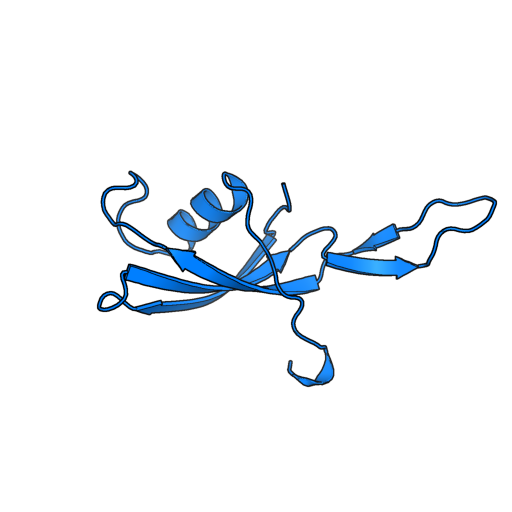. PHE A 1 83 ? -4.545 -5.701 -14.384 1.00 74.12 83 PHE A O 1
ATOM 686 N N . ASP A 1 84 ? -3.534 -7.679 -14.070 1.00 76.19 84 ASP A N 1
ATOM 687 C CA . ASP A 1 84 ? -4.664 -8.515 -14.492 1.00 76.19 84 ASP A CA 1
ATOM 688 C C . ASP A 1 84 ? -5.827 -8.537 -13.474 1.00 76.19 84 ASP A C 1
ATOM 690 O O . ASP A 1 84 ? -6.932 -8.945 -13.831 1.00 76.19 84 ASP A O 1
ATOM 694 N N . ASP A 1 85 ? -5.583 -8.095 -12.234 1.00 65.00 85 ASP A N 1
ATOM 695 C CA . ASP A 1 85 ? -6.553 -8.047 -11.130 1.00 65.00 85 ASP A CA 1
ATOM 696 C C . ASP A 1 85 ? -7.103 -6.623 -10.869 1.00 65.00 85 ASP A C 1
ATOM 698 O O . ASP A 1 85 ? -7.860 -6.419 -9.915 1.00 65.00 85 ASP A O 1
ATOM 702 N N . LEU A 1 86 ? -6.729 -5.638 -11.703 1.00 60.69 86 LEU A N 1
ATOM 703 C CA . LEU A 1 86 ? -7.174 -4.234 -11.645 1.00 60.69 86 LEU A CA 1
ATOM 704 C C . LEU A 1 86 ? -8.410 -3.960 -12.513 1.00 60.69 86 LEU A C 1
ATOM 706 O O . LEU A 1 86 ? -9.260 -3.160 -12.053 1.00 60.69 86 LEU A O 1
#

Secondary structure (DSSP, 8-state):
-PPEEEEEEEEEETTTTEEEEEEEEEEEEEEE---SSS--EEEEEEEEEEEE--TTTTT-S--HHHHHHHHHHS----EEPPGGG-

Foldseek 3Di:
DKAFDAWPDKDQDPVQQKIKTWTWTAQPAFPDPDDPVGHTDGGIATWIDMDRHDCPPPLHDPDRVSVNVVPRVDDGDTHGDDPVND

Radius of gyration: 14.81 Å; chains: 1; bounding box: 40×20×39 Å

Sequence (86 aa):
MSEVYEIYSFDHSPEKGTVYVEAEVEDSVLAYHATQYEPECWTHGRCSTEIIWEEDDGYGPCTEKALLEHLNNHVIDWFLIPFDDL